Protein AF-A0A3N5RB49-F1 (afdb_monomer_lite)

Foldseek 3Di:
DDDDDDDPVLVVQLVVLCVVCLQQLPSSLVSLVVVDDPSVVSNVSSCVRSCVRNDPVNDDVVVLVPDDDPPCHPVNVVVQVVQVVVCVVVVDDDDHDDDDVVRVVVVVVVVVVVVVVVVVVVVDDDD

Sequence (127 aa):
SGVSGYTHQTVPVALHTVLSHPNDLATAIQVAIACGGDTDTVAAIVGGIVGAAVGRTGIDPRWLNRMVDWPLTVEWISSLAEQLGRVSESGVAESPLQLAAWQQFPRNLFLLAVVLAHGFRRLAPPW

Structure (mmCIF, N/CA/C/O backbone):
data_AF-A0A3N5RB49-F1
#
_entry.id   AF-A0A3N5RB49-F1
#
loop_
_atom_site.group_PDB
_atom_site.id
_atom_site.type_symbol
_atom_site.label_atom_id
_atom_site.label_alt_id
_atom_site.label_comp_id
_atom_site.label_asym_id
_atom_site.label_entity_id
_atom_site.label_seq_id
_atom_site.pdbx_PDB_ins_code
_atom_site.Cartn_x
_atom_site.Cartn_y
_atom_site.Cartn_z
_atom_site.occupancy
_atom_site.B_iso_or_equiv
_atom_site.auth_seq_id
_atom_site.auth_comp_id
_atom_site.auth_asym_id
_atom_site.auth_atom_id
_atom_site.pdbx_PDB_model_num
ATOM 1 N N . SER A 1 1 ? -18.488 8.630 -28.931 1.00 39.28 1 SER A N 1
ATOM 2 C CA . SER A 1 1 ? -18.471 9.903 -28.185 1.00 39.28 1 SER A CA 1
ATOM 3 C C . SER A 1 1 ? -17.587 9.702 -26.969 1.00 39.28 1 SER A C 1
ATOM 5 O O . SER A 1 1 ? -18.022 9.066 -26.021 1.00 39.28 1 SER A O 1
ATOM 7 N N . GLY A 1 2 ? -16.304 10.057 -27.082 1.00 38.62 2 GLY A N 1
ATOM 8 C CA . GLY A 1 2 ? -15.271 9.722 -26.095 1.00 38.62 2 GLY A CA 1
ATOM 9 C C . GLY A 1 2 ? -15.347 10.601 -24.848 1.00 38.62 2 GLY A C 1
ATOM 10 O O . GLY A 1 2 ? -15.665 11.784 -24.946 1.00 38.62 2 GLY A O 1
ATOM 11 N N . VAL A 1 3 ? -15.075 10.005 -23.687 1.00 41.72 3 VAL A N 1
ATOM 12 C CA . VAL A 1 3 ? -15.091 10.679 -22.385 1.00 41.72 3 VAL A CA 1
ATOM 13 C C . VAL A 1 3 ? -13.831 11.533 -22.247 1.00 41.72 3 VAL A C 1
ATOM 15 O O . VAL A 1 3 ? -12.712 11.026 -22.232 1.00 41.72 3 VAL A O 1
ATOM 18 N N . SER A 1 4 ? -14.045 12.846 -22.191 1.00 48.78 4 SER A N 1
ATOM 19 C CA . SER A 1 4 ? -13.048 13.867 -21.876 1.00 48.78 4 SER A CA 1
ATOM 20 C C . SER A 1 4 ? -12.573 13.683 -20.435 1.00 48.78 4 SER A C 1
ATOM 22 O O . SER A 1 4 ? -13.385 13.724 -19.513 1.00 48.78 4 SER A O 1
ATOM 24 N N . GLY A 1 5 ? -11.267 13.498 -20.233 1.00 52.97 5 GLY A N 1
ATOM 25 C CA . GLY A 1 5 ? -10.660 13.538 -18.903 1.00 52.97 5 GLY A CA 1
ATOM 26 C C . GLY A 1 5 ? -10.876 14.898 -18.241 1.00 52.97 5 GLY A C 1
ATOM 27 O O . GLY A 1 5 ? -10.933 15.891 -18.951 1.00 52.97 5 GLY A O 1
ATOM 28 N N . TYR A 1 6 ? -11.058 14.912 -16.917 1.00 51.72 6 TYR A N 1
ATOM 29 C CA . TYR A 1 6 ? -10.660 15.955 -15.950 1.00 51.72 6 TYR A CA 1
ATOM 30 C C . TYR A 1 6 ? -11.353 15.644 -14.610 1.00 51.72 6 TYR A C 1
ATOM 32 O O . TYR A 1 6 ? -12.523 15.964 -14.452 1.00 51.72 6 TYR A O 1
ATOM 40 N N . THR A 1 7 ? -10.643 14.955 -13.700 1.00 50.66 7 THR A N 1
ATOM 41 C CA . THR A 1 7 ? -10.686 14.995 -12.207 1.00 50.66 7 THR A CA 1
ATOM 42 C C . THR A 1 7 ? -12.009 14.991 -11.405 1.00 50.66 7 THR A C 1
ATOM 44 O O . THR A 1 7 ? -11.967 14.745 -10.202 1.00 50.66 7 THR A O 1
ATOM 47 N N . HIS A 1 8 ? -13.185 15.170 -12.003 1.00 45.75 8 HIS A N 1
ATOM 48 C CA . HIS A 1 8 ? -14.482 15.225 -11.321 1.00 45.75 8 HIS A CA 1
ATOM 49 C C . HIS A 1 8 ? -15.150 13.856 -11.132 1.00 45.75 8 HIS A C 1
ATOM 51 O O . HIS A 1 8 ? -16.124 13.756 -10.391 1.00 45.75 8 HIS A O 1
ATOM 57 N N . GLN A 1 9 ? -14.635 12.799 -11.768 1.00 53.41 9 GLN A N 1
ATOM 58 C CA . GLN A 1 9 ? -15.203 11.445 -11.683 1.00 53.41 9 GLN A CA 1
ATOM 59 C C . GLN A 1 9 ? -14.397 10.498 -10.792 1.00 53.41 9 GLN A C 1
ATOM 61 O O . GLN A 1 9 ? -14.949 9.524 -10.300 1.00 53.41 9 GLN A O 1
ATOM 66 N N . THR A 1 10 ? -13.133 10.810 -10.510 1.00 56.34 10 THR A N 1
ATOM 67 C CA . THR A 1 10 ? -12.200 9.948 -9.773 1.00 56.34 10 THR A CA 1
ATOM 68 C C . THR A 1 10 ? -12.683 9.638 -8.350 1.00 56.34 10 THR A C 1
ATOM 70 O O . THR A 1 10 ? -12.739 8.479 -7.948 1.00 56.34 10 THR A O 1
ATOM 73 N N . VAL A 1 11 ? -13.102 10.666 -7.601 1.00 63.44 11 VAL A N 1
ATOM 74 C CA . VAL A 1 11 ? -13.575 10.518 -6.212 1.00 63.44 11 VAL A CA 1
ATOM 75 C C . VAL A 1 11 ? -14.976 9.890 -6.136 1.00 63.44 11 VAL A C 1
ATOM 77 O O . VAL A 1 11 ? -15.138 8.946 -5.363 1.00 63.44 11 VAL A O 1
ATOM 80 N N . PRO A 1 12 ? -15.981 10.316 -6.935 1.00 68.06 12 PRO A N 1
ATOM 81 C CA . PRO A 1 12 ? -17.287 9.657 -6.947 1.00 68.06 12 PRO A CA 1
ATOM 82 C C . PRO A 1 12 ? -17.217 8.197 -7.386 1.00 68.06 12 PRO A C 1
ATOM 84 O O . PRO A 1 12 ? -17.913 7.371 -6.811 1.00 68.06 12 PRO A O 1
ATOM 87 N N . VAL A 1 13 ? -16.368 7.863 -8.364 1.00 68.38 13 VAL A N 1
ATOM 88 C CA . VAL A 1 13 ? -16.158 6.478 -8.806 1.00 68.38 13 VAL A CA 1
ATOM 89 C C . VAL A 1 13 ? -15.482 5.657 -7.719 1.00 68.38 13 VAL A C 1
ATOM 91 O O . VAL A 1 13 ? -15.959 4.564 -7.431 1.00 68.38 13 VAL A O 1
ATOM 94 N N . ALA A 1 14 ? -14.424 6.164 -7.078 1.00 68.56 14 ALA A N 1
ATOM 95 C CA . ALA A 1 14 ? -13.781 5.463 -5.967 1.00 68.56 14 ALA A CA 1
ATOM 96 C C . ALA A 1 14 ? -14.783 5.198 -4.834 1.00 68.56 14 ALA A C 1
ATOM 98 O O . ALA A 1 14 ? -14.921 4.066 -4.377 1.00 68.56 14 ALA A O 1
ATOM 99 N N . LEU A 1 15 ? -15.550 6.221 -4.444 1.00 71.94 15 LEU A N 1
ATOM 100 C CA . LEU A 1 15 ? -16.556 6.112 -3.392 1.00 71.94 15 LEU A CA 1
ATOM 101 C C . LEU A 1 15 ? -17.701 5.172 -3.787 1.00 71.94 15 LEU A C 1
ATOM 103 O O . LEU A 1 15 ? -18.101 4.327 -2.994 1.00 71.94 15 LEU A O 1
ATOM 107 N N . HIS A 1 16 ? -18.205 5.268 -5.016 1.00 78.31 16 HIS A N 1
ATOM 108 C CA . HIS A 1 16 ? -19.237 4.369 -5.528 1.00 78.31 16 HIS A CA 1
ATOM 109 C C . HIS A 1 16 ? -18.746 2.921 -5.563 1.00 78.31 16 HIS A C 1
ATOM 111 O O . HIS A 1 16 ? -19.488 2.015 -5.195 1.00 78.31 16 HIS A O 1
ATOM 117 N N . THR A 1 17 ? -17.492 2.702 -5.951 1.00 75.38 17 THR A N 1
ATOM 118 C CA . THR A 1 17 ? -16.880 1.373 -6.010 1.00 75.38 17 THR A CA 1
ATOM 119 C C . THR A 1 17 ? -16.741 0.772 -4.616 1.00 75.38 17 THR A C 1
ATOM 121 O O . THR A 1 17 ? -17.162 -0.364 -4.407 1.00 75.38 17 THR A O 1
ATOM 124 N N . VAL A 1 18 ? -16.244 1.558 -3.653 1.00 80.56 18 VAL A N 1
ATOM 125 C CA . VAL A 1 18 ? -16.171 1.180 -2.233 1.00 80.56 18 VAL A CA 1
ATOM 126 C C . VAL A 1 18 ? -17.558 0.842 -1.683 1.00 80.56 18 VAL A C 1
ATOM 128 O O . VAL A 1 18 ? -17.717 -0.177 -1.024 1.00 80.56 18 VAL A O 1
ATOM 131 N N . LEU A 1 19 ? -18.572 1.665 -1.962 1.00 81.38 19 LEU A N 1
ATOM 132 C CA . LEU A 1 19 ? -19.932 1.454 -1.453 1.00 81.38 19 LEU A CA 1
ATOM 133 C C . LEU A 1 19 ? -20.657 0.284 -2.129 1.00 81.38 19 LEU A C 1
ATOM 135 O O . LEU A 1 19 ? -21.497 -0.353 -1.498 1.00 81.38 19 LEU A O 1
ATOM 139 N N . SER A 1 20 ? -20.349 0.001 -3.394 1.00 84.81 20 SER A N 1
ATOM 140 C CA . SER A 1 20 ? -20.987 -1.083 -4.153 1.00 84.81 20 SER A CA 1
ATOM 141 C C . SER A 1 20 ? -20.342 -2.441 -3.883 1.00 84.81 20 SER A C 1
ATOM 143 O O . SER A 1 20 ? -21.022 -3.461 -3.948 1.00 84.81 20 SER A O 1
ATOM 145 N N . HIS A 1 21 ? -19.046 -2.460 -3.554 1.00 87.38 21 HIS A N 1
ATOM 146 C CA . HIS A 1 21 ? -18.275 -3.679 -3.297 1.00 87.38 21 HIS A CA 1
ATOM 147 C C . HIS A 1 21 ? -17.451 -3.578 -1.997 1.00 87.38 21 HIS A C 1
ATOM 149 O O . HIS A 1 21 ? -16.242 -3.812 -2.017 1.00 87.38 21 HIS A O 1
ATOM 155 N N . PRO A 1 22 ? -18.067 -3.259 -0.841 1.00 88.19 22 PRO A N 1
ATOM 156 C CA . PRO A 1 22 ? -17.328 -2.993 0.398 1.00 88.19 22 PRO A CA 1
ATOM 157 C C . PRO A 1 22 ? -16.622 -4.231 0.962 1.00 88.19 22 PRO A C 1
ATOM 159 O O . PRO A 1 22 ? -15.681 -4.096 1.735 1.00 88.19 22 PRO A O 1
ATOM 162 N N . ASN A 1 23 ? -17.070 -5.428 0.566 1.00 89.69 23 ASN A N 1
ATOM 163 C CA . ASN A 1 23 ? -16.558 -6.709 1.051 1.00 89.69 23 ASN A CA 1
ATOM 164 C C . ASN A 1 23 ? -15.883 -7.550 -0.051 1.00 89.69 23 ASN A C 1
ATOM 166 O O . ASN A 1 23 ? -15.579 -8.719 0.175 1.00 89.69 23 ASN A O 1
ATOM 170 N N . ASP A 1 24 ? -15.676 -6.984 -1.244 1.00 91.50 24 ASP A N 1
ATOM 171 C CA . ASP A 1 24 ? -15.033 -7.666 -2.372 1.00 91.50 24 ASP A CA 1
ATOM 172 C C . ASP A 1 24 ? -13.941 -6.776 -2.970 1.00 91.50 24 ASP A C 1
ATOM 174 O O . ASP A 1 24 ? -14.154 -5.999 -3.904 1.00 91.50 24 ASP A O 1
ATOM 178 N N . LEU A 1 25 ? -12.742 -6.911 -2.404 1.00 93.06 25 LEU A N 1
ATOM 179 C CA . LEU A 1 25 ? -11.557 -6.169 -2.817 1.00 93.06 25 LEU A CA 1
ATOM 180 C C . LEU A 1 25 ? -11.181 -6.434 -4.279 1.00 93.06 25 LEU A C 1
ATOM 182 O O . LEU A 1 25 ? -10.738 -5.520 -4.978 1.00 93.06 25 LEU A O 1
ATOM 186 N N . ALA A 1 26 ? -11.354 -7.673 -4.747 1.00 91.81 26 ALA A N 1
ATOM 187 C CA . ALA A 1 26 ? -10.934 -8.063 -6.082 1.00 91.81 26 ALA A CA 1
ATOM 188 C C . ALA A 1 26 ? -11.784 -7.376 -7.150 1.00 91.81 26 ALA A C 1
ATOM 190 O O . ALA A 1 26 ? -11.246 -6.814 -8.111 1.00 91.81 26 ALA A O 1
ATOM 191 N N . THR A 1 27 ? -13.101 -7.394 -6.958 1.00 91.19 27 THR A N 1
ATOM 192 C CA . THR A 1 27 ? -14.045 -6.706 -7.840 1.00 91.19 27 THR A CA 1
ATOM 193 C C . THR A 1 27 ? -13.901 -5.191 -7.714 1.00 91.19 27 THR A C 1
ATOM 195 O O . THR A 1 27 ? -13.849 -4.505 -8.735 1.00 91.19 27 THR A O 1
ATOM 198 N N . ALA A 1 28 ? -13.739 -4.658 -6.497 1.00 91.25 28 ALA A N 1
ATOM 199 C CA . ALA A 1 28 ? -13.560 -3.224 -6.279 1.00 91.25 28 ALA A CA 1
ATOM 200 C C . ALA A 1 28 ? -12.340 -2.662 -7.036 1.00 91.25 28 ALA A C 1
ATOM 202 O O . ALA A 1 28 ? -12.448 -1.654 -7.733 1.00 91.25 28 ALA A O 1
ATOM 203 N N . ILE A 1 29 ? -11.187 -3.335 -6.976 1.00 91.06 29 ILE A N 1
ATOM 204 C CA . ILE A 1 29 ? -9.990 -2.901 -7.714 1.00 91.06 29 ILE A CA 1
ATOM 205 C C . ILE A 1 29 ? -10.175 -3.037 -9.232 1.00 91.06 29 ILE A C 1
ATOM 207 O O . ILE A 1 29 ? -9.766 -2.148 -9.977 1.00 91.06 29 ILE A O 1
ATOM 211 N N . GLN A 1 30 ? -10.824 -4.100 -9.714 1.00 90.62 30 GLN A N 1
ATOM 212 C CA . GLN A 1 30 ? -11.090 -4.261 -11.150 1.00 90.62 30 GLN A CA 1
ATOM 213 C C . GLN A 1 30 ? -11.990 -3.151 -11.699 1.00 90.62 30 GLN A C 1
ATOM 215 O O . GLN A 1 30 ? -11.700 -2.602 -12.762 1.00 90.62 30 GLN A O 1
ATOM 220 N N . VAL A 1 31 ? -13.045 -2.789 -10.965 1.00 86.94 31 VAL A N 1
ATOM 221 C CA . VAL A 1 31 ? -13.932 -1.676 -11.327 1.00 86.94 31 VAL A CA 1
ATOM 222 C C . VAL A 1 31 ? -13.163 -0.354 -11.316 1.00 86.94 31 VAL A C 1
ATOM 224 O O . VAL A 1 31 ? -13.252 0.402 -12.282 1.00 86.94 31 VAL A O 1
ATOM 227 N N . ALA A 1 32 ? -12.345 -0.109 -10.288 1.00 87.00 32 ALA A N 1
ATOM 228 C CA . ALA A 1 32 ? -11.496 1.080 -10.202 1.00 87.00 32 ALA A CA 1
ATOM 229 C C . ALA A 1 32 ? -10.563 1.232 -11.418 1.00 87.00 32 ALA A C 1
ATOM 231 O O . ALA A 1 32 ? -10.456 2.321 -11.980 1.00 87.00 32 ALA A O 1
ATOM 232 N N . ILE A 1 33 ? -9.932 0.139 -11.859 1.00 87.06 33 ILE A N 1
ATOM 233 C CA . ILE A 1 33 ? -9.064 0.126 -13.045 1.00 87.06 33 ILE A CA 1
ATOM 234 C C . ILE A 1 33 ? -9.881 0.340 -14.328 1.00 87.06 33 ILE A C 1
ATOM 236 O O . ILE A 1 33 ? -9.472 1.105 -15.203 1.00 87.06 33 ILE A O 1
ATOM 240 N N . ALA A 1 34 ? -11.047 -0.302 -14.447 1.00 84.19 34 ALA A N 1
ATOM 241 C CA . ALA A 1 34 ? -11.900 -0.211 -15.634 1.00 84.19 34 ALA A CA 1
ATOM 242 C C . ALA A 1 34 ? -12.424 1.211 -15.897 1.00 84.19 34 ALA A C 1
ATOM 244 O O . ALA A 1 34 ? -12.708 1.561 -17.043 1.00 84.19 34 ALA A O 1
ATOM 245 N N . CYS A 1 35 ? -12.523 2.046 -14.862 1.00 78.31 35 CYS A N 1
ATOM 246 C CA . CYS A 1 35 ? -12.928 3.443 -14.997 1.00 78.31 35 CYS A CA 1
ATOM 247 C C . CYS A 1 35 ? -11.870 4.345 -15.660 1.00 78.31 35 CYS A C 1
ATOM 249 O O . CYS A 1 35 ? -12.209 5.450 -16.086 1.00 78.31 35 CYS A O 1
ATOM 251 N N . GLY A 1 36 ? -10.628 3.872 -15.818 1.00 75.56 36 GLY A N 1
ATOM 252 C CA . GLY A 1 36 ? -9.570 4.576 -16.543 1.00 75.56 36 GLY A CA 1
ATOM 253 C C . GLY A 1 36 ? -9.072 5.858 -15.861 1.00 75.56 36 GLY A C 1
ATOM 254 O O . GLY A 1 36 ? -9.409 6.168 -14.720 1.00 75.56 36 GLY A O 1
ATOM 255 N N . GLY A 1 37 ? -8.236 6.620 -16.573 1.00 79.88 37 GLY A N 1
ATOM 256 C CA . GLY A 1 37 ? -7.594 7.824 -16.035 1.00 79.88 37 GLY A CA 1
ATOM 257 C C . GLY A 1 37 ? -6.392 7.491 -15.147 1.00 79.88 37 GLY A C 1
ATOM 258 O O . GLY A 1 37 ? -5.492 6.781 -15.583 1.00 79.88 37 GLY A O 1
ATOM 259 N N . ASP A 1 38 ? -6.372 8.018 -13.920 1.00 81.50 38 ASP A N 1
ATOM 260 C CA . ASP A 1 38 ? -5.335 7.734 -12.915 1.00 81.50 38 ASP A CA 1
ATOM 261 C C . ASP A 1 38 ? -5.685 6.460 -12.130 1.00 81.50 38 ASP A C 1
ATOM 263 O O . ASP A 1 38 ? -6.078 6.490 -10.959 1.00 81.50 38 ASP A O 1
ATOM 267 N N . THR A 1 39 ? -5.632 5.329 -12.833 1.00 84.56 39 THR A N 1
ATOM 268 C CA . THR A 1 39 ? -6.049 4.025 -12.302 1.00 84.56 39 THR A CA 1
ATOM 269 C C . THR A 1 39 ? -5.236 3.606 -11.088 1.00 84.56 39 THR A C 1
ATOM 271 O O . THR A 1 39 ? -5.790 2.984 -10.186 1.00 84.56 39 THR A O 1
ATOM 274 N N . ASP A 1 40 ? -3.955 3.973 -11.040 1.00 87.19 40 ASP A N 1
ATOM 275 C CA . ASP A 1 40 ? -3.047 3.588 -9.960 1.00 87.19 40 ASP A CA 1
ATOM 276 C C . ASP A 1 40 ? -3.453 4.270 -8.650 1.00 87.19 40 ASP A C 1
ATOM 278 O O . ASP A 1 40 ? -3.651 3.598 -7.634 1.00 87.19 40 ASP A O 1
ATOM 282 N N . THR A 1 41 ? -3.684 5.588 -8.678 1.00 85.69 41 THR A N 1
ATOM 283 C CA . THR A 1 41 ? -4.133 6.330 -7.491 1.00 85.69 41 THR A CA 1
ATOM 284 C C . THR A 1 41 ? -5.528 5.891 -7.041 1.00 85.69 41 THR A C 1
ATOM 286 O O . THR A 1 41 ? -5.757 5.698 -5.844 1.00 85.69 41 THR A O 1
ATOM 289 N N . VAL A 1 42 ? -6.472 5.691 -7.972 1.00 87.75 42 VAL A N 1
ATOM 290 C CA . VAL A 1 42 ? -7.836 5.242 -7.626 1.00 87.75 42 VAL A CA 1
ATOM 291 C C . VAL A 1 42 ? -7.811 3.851 -7.007 1.00 87.75 42 VAL A C 1
ATOM 293 O O . VAL A 1 42 ? -8.421 3.643 -5.956 1.00 87.75 42 VAL A O 1
ATOM 296 N N . ALA A 1 43 ? -7.099 2.906 -7.624 1.00 90.06 43 ALA A N 1
ATOM 297 C CA . ALA A 1 43 ? -6.991 1.546 -7.115 1.00 90.06 43 ALA A CA 1
ATOM 298 C C . ALA A 1 43 ? -6.286 1.506 -5.752 1.00 90.06 43 ALA A C 1
ATOM 300 O O . ALA A 1 43 ? -6.690 0.717 -4.901 1.00 90.06 43 ALA A O 1
ATOM 301 N N . ALA A 1 44 ? -5.303 2.379 -5.502 1.00 90.50 44 ALA A N 1
ATOM 302 C CA . ALA A 1 44 ? -4.654 2.492 -4.197 1.00 90.50 44 ALA A CA 1
ATOM 303 C C . ALA A 1 44 ? -5.618 2.987 -3.103 1.00 90.50 44 ALA A C 1
ATOM 305 O O . ALA A 1 44 ? -5.666 2.406 -2.018 1.00 90.50 44 ALA A O 1
ATOM 306 N N . ILE A 1 45 ? -6.431 4.013 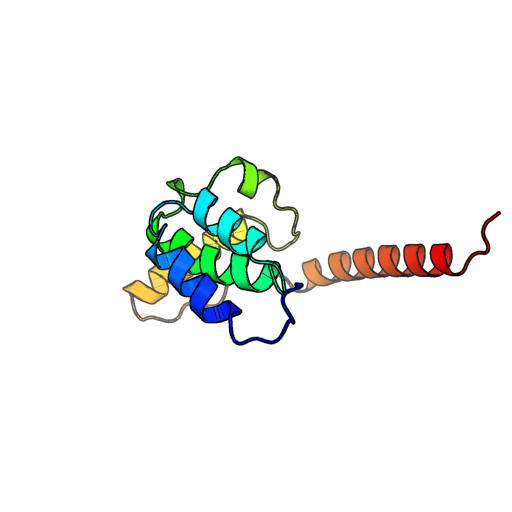-3.387 1.00 89.88 45 ILE A N 1
ATOM 307 C CA . ILE A 1 45 ? -7.430 4.534 -2.436 1.00 89.88 45 ILE A CA 1
ATOM 308 C C . ILE A 1 45 ? -8.517 3.487 -2.163 1.00 89.88 45 ILE A C 1
ATOM 310 O O . ILE A 1 45 ? -8.804 3.179 -1.005 1.00 89.88 45 ILE A O 1
ATOM 314 N N . VAL A 1 46 ? -9.103 2.915 -3.220 1.00 91.56 46 VAL A N 1
ATOM 315 C CA . VAL A 1 46 ? -10.129 1.864 -3.107 1.00 91.56 46 VAL A CA 1
ATOM 316 C C . VAL A 1 46 ? -9.564 0.650 -2.372 1.00 91.56 46 VAL A C 1
ATOM 318 O O . VAL A 1 46 ? -10.208 0.130 -1.464 1.00 91.56 46 VAL A O 1
ATOM 321 N N . GLY A 1 47 ? -8.342 0.238 -2.711 1.00 92.50 47 GLY A N 1
ATOM 322 C CA . GLY A 1 47 ? -7.648 -0.875 -2.077 1.00 92.50 47 GLY A CA 1
ATOM 323 C C . GLY A 1 47 ? -7.368 -0.641 -0.595 1.00 92.50 47 GLY A C 1
ATOM 324 O O . GLY A 1 47 ? -7.526 -1.567 0.192 1.00 92.50 47 GLY A O 1
ATOM 325 N N . GLY A 1 48 ? -7.032 0.587 -0.191 1.00 91.88 48 GLY A N 1
ATOM 326 C CA . GLY A 1 48 ? -6.870 0.943 1.219 1.00 91.88 48 GLY A CA 1
ATOM 327 C C . GLY A 1 48 ? -8.180 0.857 2.006 1.00 91.88 48 GLY A C 1
ATOM 328 O O . GLY A 1 48 ? -8.212 0.264 3.082 1.00 91.88 48 GLY A O 1
ATOM 329 N N . ILE A 1 49 ? -9.274 1.400 1.459 1.00 92.00 49 ILE A N 1
ATOM 330 C CA . ILE A 1 49 ? -10.573 1.433 2.150 1.00 92.00 49 ILE A CA 1
ATOM 331 C C . ILE A 1 49 ? -11.212 0.040 2.202 1.00 92.00 49 ILE A C 1
ATOM 333 O O . ILE A 1 49 ? -11.561 -0.443 3.278 1.00 92.00 49 ILE A O 1
ATOM 337 N N . VAL A 1 50 ? -11.349 -0.622 1.051 1.00 93.81 50 VAL A N 1
ATOM 338 C CA . VAL A 1 50 ? -11.953 -1.962 0.976 1.00 93.81 50 VAL A CA 1
ATOM 339 C C . VAL A 1 50 ? -11.034 -2.995 1.626 1.00 93.81 50 VAL A C 1
ATOM 341 O O . VAL A 1 50 ? -11.513 -3.878 2.328 1.00 93.81 50 VAL A O 1
ATOM 344 N N . GLY A 1 51 ? -9.713 -2.859 1.472 1.00 92.75 51 GLY A N 1
ATOM 345 C CA . GLY A 1 51 ? -8.726 -3.727 2.117 1.00 92.75 51 GLY A CA 1
ATOM 346 C C . GLY A 1 51 ? -8.794 -3.679 3.643 1.00 92.75 51 GLY A C 1
ATOM 347 O O . GLY A 1 51 ? -8.689 -4.721 4.287 1.00 92.75 51 GLY A O 1
ATOM 348 N N . ALA A 1 52 ? -9.040 -2.500 4.225 1.00 91.06 52 ALA A N 1
ATOM 349 C CA . ALA A 1 52 ? -9.283 -2.372 5.661 1.00 91.06 52 ALA A CA 1
ATOM 350 C C . ALA A 1 52 ? -10.586 -3.065 6.099 1.00 91.06 52 ALA A C 1
ATOM 352 O O . ALA A 1 52 ? -10.624 -3.652 7.177 1.00 91.06 52 ALA A O 1
ATOM 353 N N . ALA A 1 53 ? -11.631 -3.037 5.263 1.00 91.56 53 ALA A N 1
ATOM 354 C CA . ALA A 1 53 ? -12.914 -3.677 5.556 1.00 91.56 53 ALA A CA 1
ATOM 355 C C . ALA A 1 53 ? -12.853 -5.214 5.475 1.00 91.56 53 ALA A C 1
ATOM 357 O O . ALA A 1 53 ? -13.380 -5.896 6.352 1.00 91.56 53 ALA A O 1
ATOM 358 N N . VAL A 1 54 ? -12.194 -5.771 4.450 1.00 93.25 54 VAL A N 1
ATOM 359 C CA . VAL A 1 54 ? -12.103 -7.233 4.257 1.00 93.25 54 VAL A CA 1
ATOM 360 C C . VAL A 1 54 ? -10.992 -7.894 5.077 1.00 93.25 54 VAL A C 1
ATOM 362 O O . VAL A 1 54 ? -10.979 -9.116 5.235 1.00 93.25 54 VAL A O 1
ATOM 365 N N . GLY A 1 55 ? -10.046 -7.102 5.587 1.00 90.94 55 GLY A N 1
ATOM 366 C CA . GLY A 1 55 ? -8.887 -7.585 6.328 1.00 90.94 55 GLY A CA 1
ATOM 367 C C . GLY A 1 55 ? -7.920 -8.420 5.480 1.00 90.94 55 GLY A C 1
ATOM 368 O O . GLY A 1 55 ? -8.082 -8.613 4.275 1.00 90.94 55 GLY A O 1
ATOM 369 N N . ARG A 1 56 ? -6.873 -8.954 6.122 1.00 90.62 56 ARG A N 1
ATOM 370 C CA . ARG A 1 56 ? -5.788 -9.682 5.436 1.00 90.62 56 ARG A CA 1
ATOM 371 C C . ARG A 1 56 ? -6.272 -10.908 4.656 1.00 90.62 56 ARG A C 1
ATOM 373 O O . ARG A 1 56 ? -5.723 -11.202 3.598 1.00 90.62 56 ARG A O 1
ATOM 380 N N . THR A 1 57 ? -7.271 -11.618 5.171 1.00 91.19 57 THR A N 1
ATOM 381 C CA . THR A 1 57 ? -7.824 -12.836 4.558 1.00 91.19 57 THR A CA 1
ATOM 382 C C . THR A 1 57 ? -8.657 -12.552 3.310 1.00 91.19 57 THR A C 1
ATOM 384 O O . THR A 1 57 ? -8.810 -13.444 2.481 1.00 91.19 57 THR A O 1
ATOM 387 N N . GLY A 1 58 ? -9.162 -11.325 3.151 1.00 90.31 58 GLY A N 1
ATOM 388 C CA . GLY A 1 58 ? -9.879 -10.890 1.953 1.00 90.31 58 GLY A CA 1
ATOM 389 C C . GLY A 1 58 ? -8.976 -10.475 0.788 1.00 90.31 58 GLY A C 1
ATOM 390 O O . GLY A 1 58 ? -9.482 -10.147 -0.284 1.00 90.31 58 GLY A O 1
ATOM 391 N N . ILE A 1 59 ? -7.650 -10.481 0.971 1.00 92.69 59 ILE A N 1
ATOM 392 C CA . ILE A 1 59 ? -6.677 -10.145 -0.075 1.00 92.69 59 ILE A CA 1
ATOM 393 C C . ILE A 1 59 ? -6.220 -11.424 -0.779 1.00 92.69 59 ILE A C 1
ATOM 395 O O . ILE A 1 59 ? -5.720 -12.346 -0.137 1.00 92.69 59 ILE A O 1
ATOM 399 N N . ASP A 1 60 ? -6.330 -11.463 -2.111 1.00 91.25 60 ASP A N 1
ATOM 400 C CA . ASP A 1 60 ? -5.866 -12.600 -2.911 1.00 91.25 60 ASP A CA 1
ATOM 401 C C . ASP A 1 60 ? -4.344 -12.815 -2.728 1.00 91.25 60 ASP A C 1
ATOM 403 O O . ASP A 1 60 ? -3.546 -11.937 -3.086 1.00 91.25 60 ASP A O 1
ATOM 407 N N . PRO A 1 61 ? -3.898 -13.987 -2.233 1.00 89.81 61 PRO A N 1
ATOM 408 C CA . PRO A 1 61 ? -2.478 -14.283 -2.045 1.00 89.81 61 PRO A CA 1
ATOM 409 C C . PRO A 1 61 ? -1.656 -14.158 -3.331 1.00 89.81 61 PRO A C 1
ATOM 411 O O . PRO A 1 61 ? -0.469 -13.836 -3.285 1.00 89.81 61 PRO A O 1
ATOM 414 N N . ARG A 1 62 ? -2.272 -14.375 -4.500 1.00 91.94 62 ARG A N 1
ATOM 415 C CA . ARG A 1 62 ? -1.601 -14.245 -5.801 1.00 91.94 62 ARG A CA 1
ATOM 416 C C . ARG A 1 62 ? -1.162 -12.814 -6.079 1.00 91.94 62 ARG A C 1
ATOM 418 O O . ARG A 1 62 ? -0.182 -12.627 -6.794 1.00 91.94 62 ARG A O 1
ATOM 425 N N . TRP A 1 63 ? -1.874 -11.820 -5.553 1.00 91.12 63 TRP A N 1
ATOM 426 C CA . TRP A 1 63 ? -1.502 -10.414 -5.708 1.00 91.12 63 TRP A CA 1
ATOM 427 C C . TRP A 1 63 ? -0.307 -10.085 -4.829 1.00 91.12 63 TRP A C 1
ATOM 429 O O . TRP A 1 63 ? 0.682 -9.549 -5.319 1.00 91.12 63 TRP A O 1
ATOM 439 N N . LEU A 1 64 ? -0.353 -10.519 -3.569 1.00 90.12 64 LEU A N 1
ATOM 440 C CA . LEU A 1 64 ? 0.733 -10.333 -2.611 1.00 90.12 64 LEU A CA 1
ATOM 441 C C . LEU A 1 64 ? 2.034 -10.988 -3.091 1.00 90.12 64 LEU A C 1
ATOM 443 O O . LEU A 1 64 ? 3.081 -10.351 -3.079 1.00 90.12 64 LEU A O 1
ATOM 447 N N . ASN A 1 65 ? 1.951 -12.214 -3.613 1.00 89.81 65 ASN A N 1
ATOM 448 C CA . ASN A 1 65 ? 3.102 -12.958 -4.136 1.00 89.81 65 ASN A CA 1
ATOM 449 C C . ASN A 1 65 ? 3.706 -12.354 -5.414 1.00 89.81 65 ASN A C 1
ATOM 451 O O . ASN A 1 65 ? 4.802 -12.739 -5.816 1.00 89.81 65 ASN A O 1
ATOM 455 N N . ARG A 1 66 ? 2.987 -11.449 -6.087 1.00 90.44 66 ARG A N 1
ATOM 456 C CA . ARG A 1 66 ? 3.464 -10.742 -7.284 1.00 90.44 66 ARG A CA 1
ATOM 457 C C . ARG A 1 66 ? 4.020 -9.356 -6.974 1.00 90.44 66 ARG A C 1
ATOM 459 O O . ARG A 1 66 ? 4.555 -8.726 -7.884 1.00 90.44 66 ARG A O 1
ATOM 466 N N . MET A 1 67 ? 3.903 -8.873 -5.737 1.00 87.81 67 MET A N 1
ATOM 467 C CA . MET A 1 67 ? 4.482 -7.587 -5.357 1.00 87.81 67 MET A CA 1
ATOM 468 C C . MET A 1 67 ? 6.005 -7.712 -5.309 1.00 87.81 67 MET A C 1
ATOM 470 O O . MET A 1 67 ? 6.557 -8.476 -4.521 1.00 87.81 67 MET A O 1
ATOM 474 N N . VAL A 1 68 ? 6.680 -6.953 -6.171 1.00 84.94 68 VAL A N 1
ATOM 475 C CA . VAL A 1 68 ? 8.141 -6.878 -6.233 1.00 84.94 68 VAL A CA 1
ATOM 476 C C . VAL A 1 68 ? 8.537 -5.428 -6.012 1.00 84.94 68 VAL A C 1
ATOM 478 O O . VAL A 1 68 ? 8.717 -4.671 -6.961 1.00 84.94 68 VAL A O 1
ATOM 481 N N . ASP A 1 69 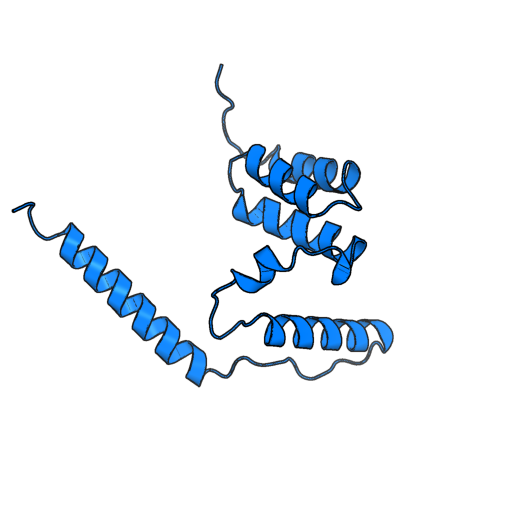? 8.650 -5.038 -4.747 1.00 82.50 69 ASP A N 1
ATOM 482 C CA . ASP A 1 69 ? 9.071 -3.686 -4.385 1.00 82.50 69 ASP A CA 1
ATOM 483 C C . ASP A 1 69 ? 10.090 -3.736 -3.250 1.00 82.50 69 ASP A C 1
ATOM 485 O O . ASP A 1 69 ? 9.793 -3.498 -2.089 1.00 82.50 69 ASP A O 1
ATOM 489 N N . TRP A 1 70 ? 11.327 -4.116 -3.564 1.00 85.31 70 TRP A N 1
ATOM 490 C CA . TRP A 1 70 ? 12.398 -4.079 -2.572 1.00 85.31 70 TRP A CA 1
ATOM 491 C C . TRP A 1 70 ? 12.859 -2.625 -2.344 1.00 85.31 70 TRP A C 1
ATOM 493 O O . TRP A 1 70 ? 13.085 -1.912 -3.330 1.00 85.31 70 TRP A O 1
ATOM 503 N N . PRO A 1 71 ? 13.055 -2.160 -1.090 1.00 85.81 71 PRO A N 1
ATOM 504 C CA . PRO A 1 71 ? 12.991 -2.900 0.183 1.00 85.81 71 PRO A CA 1
ATOM 505 C C . PRO A 1 71 ? 11.616 -2.926 0.892 1.00 85.81 71 PRO A C 1
ATOM 507 O O . PRO A 1 71 ? 11.525 -3.475 1.987 1.00 85.81 71 PRO A O 1
ATOM 510 N N . LEU A 1 72 ? 10.558 -2.350 0.310 1.00 87.38 72 LEU A N 1
ATOM 511 C CA . LEU A 1 72 ? 9.185 -2.372 0.843 1.00 87.38 72 LEU A CA 1
ATOM 512 C C . LEU A 1 72 ? 8.496 -3.727 0.595 1.00 87.38 72 LEU A C 1
ATOM 514 O O . LEU A 1 72 ? 7.568 -3.855 -0.206 1.00 87.38 72 LEU A O 1
ATOM 518 N N . THR A 1 73 ? 8.952 -4.767 1.286 1.00 90.62 73 THR A N 1
ATOM 519 C CA . THR A 1 73 ? 8.366 -6.103 1.136 1.00 90.62 73 THR A CA 1
ATOM 520 C C . THR A 1 73 ? 6.985 -6.215 1.789 1.00 90.62 73 THR A C 1
ATOM 522 O O . THR A 1 73 ? 6.573 -5.375 2.597 1.00 90.62 73 THR A O 1
ATOM 525 N N . VAL A 1 74 ? 6.264 -7.295 1.469 1.00 91.00 74 VAL A N 1
ATOM 526 C CA . VAL A 1 74 ? 4.958 -7.602 2.074 1.00 91.00 74 VAL A CA 1
ATOM 527 C C . VAL A 1 74 ? 5.071 -7.726 3.592 1.00 91.00 74 VAL A C 1
ATOM 529 O O . VAL A 1 74 ? 4.182 -7.280 4.317 1.00 91.00 74 VAL A O 1
ATOM 532 N N . GLU A 1 75 ? 6.163 -8.315 4.071 1.00 90.56 75 GLU A N 1
ATOM 533 C CA . GLU A 1 75 ? 6.464 -8.478 5.492 1.00 90.56 75 GLU A CA 1
ATOM 534 C C . GLU A 1 75 ? 6.635 -7.116 6.161 1.00 90.56 75 GLU A C 1
ATOM 536 O O . GLU A 1 75 ? 6.004 -6.863 7.182 1.00 90.56 75 GLU A O 1
ATOM 541 N N . TRP A 1 76 ? 7.408 -6.210 5.550 1.00 91.25 76 TRP A N 1
ATOM 542 C CA . TRP A 1 76 ? 7.611 -4.864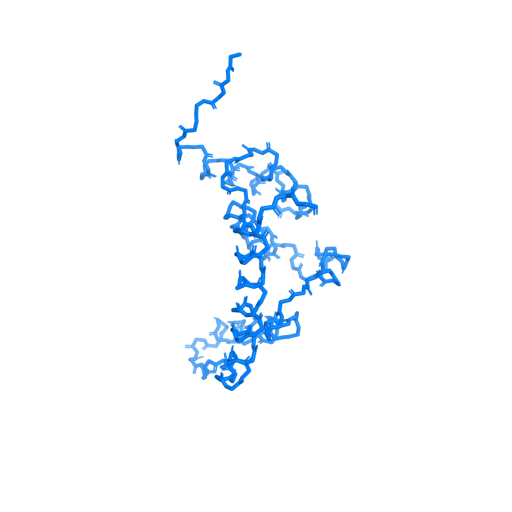 6.087 1.00 91.25 76 TRP A CA 1
ATOM 543 C C . TRP A 1 76 ? 6.293 -4.082 6.181 1.00 91.25 76 TRP A C 1
ATOM 545 O O . TRP A 1 76 ? 5.996 -3.498 7.223 1.00 91.25 76 TRP A O 1
ATOM 555 N N . ILE A 1 77 ? 5.464 -4.129 5.130 1.00 91.50 77 ILE A N 1
ATOM 556 C CA . ILE A 1 77 ? 4.135 -3.491 5.123 1.00 91.50 77 ILE A CA 1
ATOM 557 C C . ILE A 1 77 ? 3.226 -4.109 6.198 1.00 91.50 77 ILE A C 1
ATOM 559 O O . ILE A 1 77 ? 2.484 -3.388 6.864 1.00 91.50 77 ILE A O 1
ATOM 563 N N . SER A 1 78 ? 3.293 -5.429 6.397 1.00 91.94 78 SER A N 1
ATOM 564 C CA . SER A 1 78 ? 2.493 -6.123 7.415 1.00 91.94 78 SER A CA 1
ATOM 565 C C . SER A 1 78 ? 2.911 -5.710 8.830 1.00 91.94 78 SER A C 1
ATOM 567 O O . SER A 1 78 ? 2.052 -5.365 9.637 1.00 91.94 78 SER A O 1
ATOM 569 N N . SER A 1 79 ? 4.217 -5.633 9.111 1.00 93.19 79 SER A N 1
ATOM 570 C CA . SER A 1 79 ? 4.724 -5.127 10.394 1.00 93.19 79 SER A CA 1
ATOM 571 C C . SER A 1 79 ? 4.337 -3.667 10.642 1.00 93.19 79 SER A C 1
ATOM 573 O O . SER A 1 79 ? 4.009 -3.301 11.772 1.00 93.19 79 SER A O 1
ATOM 575 N N . LEU A 1 80 ? 4.329 -2.835 9.594 1.00 92.69 80 LEU A N 1
ATOM 576 C CA . LEU A 1 80 ? 3.856 -1.454 9.686 1.00 92.69 80 LEU A CA 1
ATOM 577 C C . LEU A 1 80 ? 2.362 -1.384 10.018 1.00 92.69 80 LEU A C 1
ATOM 579 O O . LEU A 1 80 ? 1.968 -0.595 10.875 1.00 92.69 80 LEU A O 1
ATOM 583 N N . ALA A 1 81 ? 1.540 -2.221 9.385 1.00 92.06 81 ALA A N 1
ATOM 584 C CA . ALA A 1 81 ? 0.110 -2.291 9.673 1.00 92.06 81 ALA A CA 1
ATOM 585 C C . ALA A 1 81 ? -0.163 -2.728 11.123 1.00 92.06 81 ALA A C 1
ATOM 587 O O . ALA A 1 81 ? -0.990 -2.122 11.802 1.00 92.06 81 ALA A O 1
ATOM 588 N N . GLU A 1 82 ? 0.569 -3.724 11.628 1.00 93.62 82 GLU A N 1
ATOM 589 C CA . GLU A 1 82 ? 0.472 -4.169 13.025 1.00 93.62 82 GLU A CA 1
ATOM 590 C C . GLU A 1 82 ? 0.877 -3.068 14.012 1.00 93.62 82 GLU A C 1
ATOM 592 O O . GLU A 1 82 ? 0.199 -2.855 15.019 1.00 93.62 82 GLU A O 1
ATOM 597 N N . GLN A 1 83 ? 1.966 -2.346 13.726 1.00 94.88 83 GLN A N 1
ATOM 598 C CA . GLN A 1 83 ? 2.392 -1.211 14.542 1.00 94.88 83 GLN A CA 1
ATOM 599 C C . GLN A 1 83 ? 1.339 -0.099 14.559 1.00 94.88 83 GLN A C 1
ATOM 601 O O . GLN A 1 83 ? 1.012 0.419 15.626 1.00 94.88 83 GLN A O 1
ATOM 606 N N . LEU A 1 84 ? 0.779 0.244 13.398 1.00 92.38 84 LEU A N 1
ATOM 607 C CA . LEU A 1 84 ? -0.294 1.231 13.298 1.00 92.38 84 LEU A CA 1
ATOM 608 C C . LEU A 1 84 ? -1.533 0.805 14.093 1.00 92.38 84 LEU A C 1
ATOM 610 O O . LEU A 1 84 ? -2.121 1.644 14.771 1.00 92.38 84 LEU A O 1
ATOM 614 N N . GLY A 1 85 ? -1.887 -0.483 14.072 1.00 93.00 85 GLY A N 1
ATOM 615 C CA . GLY A 1 85 ? -2.961 -1.037 14.899 1.00 93.00 85 GLY A CA 1
ATOM 616 C C . GLY A 1 85 ? -2.719 -0.809 16.393 1.00 93.00 85 GLY A C 1
ATOM 617 O O . GLY A 1 85 ? -3.558 -0.214 17.066 1.00 93.00 85 GLY A O 1
ATOM 618 N N . ARG A 1 86 ? -1.530 -1.166 16.899 1.00 94.75 86 ARG A N 1
ATOM 619 C CA . ARG A 1 86 ? -1.171 -0.950 18.316 1.00 94.75 86 ARG A CA 1
ATOM 620 C C . ARG A 1 86 ? -1.183 0.522 18.719 1.00 94.75 86 ARG A C 1
ATOM 622 O O . ARG A 1 86 ? -1.683 0.862 19.792 1.00 94.75 86 ARG A O 1
ATOM 629 N N . VAL A 1 87 ? -0.645 1.404 17.875 1.00 95.81 87 VAL A N 1
ATOM 630 C CA . VAL A 1 87 ? -0.652 2.857 18.125 1.00 95.81 87 VAL A CA 1
ATOM 631 C C . VAL A 1 87 ? -2.086 3.392 18.122 1.00 95.81 87 VAL A C 1
ATOM 633 O O . VAL A 1 87 ? -2.438 4.199 18.979 1.00 95.81 87 VAL A O 1
ATOM 636 N N . SER A 1 88 ? -2.931 2.912 17.206 1.00 94.25 88 SER A N 1
ATOM 637 C CA . SER A 1 88 ? -4.343 3.296 17.130 1.00 94.25 88 SER A CA 1
ATOM 638 C C . SER A 1 88 ? -5.149 2.841 18.349 1.00 94.25 88 SER A C 1
ATOM 640 O O . SER A 1 88 ? -6.046 3.563 18.774 1.00 94.25 88 SER A O 1
ATOM 642 N N . GLU A 1 89 ? -4.859 1.662 18.903 1.00 94.44 89 GLU A N 1
ATOM 643 C CA . GLU A 1 89 ? -5.553 1.122 20.082 1.00 94.44 89 GLU A CA 1
ATOM 644 C C . GLU A 1 89 ? -5.068 1.753 21.393 1.00 94.44 89 GLU A C 1
ATOM 646 O O . GLU A 1 89 ? -5.869 2.065 22.272 1.00 94.44 89 GLU A O 1
ATOM 651 N N . SER A 1 90 ? -3.754 1.944 21.536 1.00 94.38 90 SER A N 1
ATOM 652 C CA . SER A 1 90 ? -3.146 2.461 22.770 1.00 94.38 90 SER A CA 1
ATOM 653 C C . SER A 1 90 ? -3.146 3.988 22.866 1.00 94.38 90 SER A C 1
ATOM 655 O O . SER A 1 90 ? -3.042 4.530 23.966 1.00 94.38 90 SER A O 1
ATOM 657 N N . GLY A 1 91 ? -3.210 4.691 21.730 1.00 93.38 91 GLY A N 1
ATOM 658 C CA . GLY A 1 91 ? -3.032 6.144 21.647 1.00 93.38 91 GLY A CA 1
ATOM 659 C C . GLY A 1 91 ? -1.602 6.621 21.939 1.00 93.38 91 GLY A C 1
ATOM 660 O O . GLY A 1 91 ? -1.359 7.827 21.990 1.00 93.38 91 GLY A O 1
ATOM 661 N N . VAL A 1 92 ? -0.650 5.703 22.137 1.00 93.62 92 VAL A N 1
ATOM 662 C CA . VAL A 1 92 ? 0.750 6.016 22.440 1.00 93.62 92 VAL A CA 1
ATOM 663 C C . VAL A 1 92 ? 1.572 5.917 21.161 1.00 93.62 92 VAL A C 1
ATOM 665 O O . VAL A 1 92 ? 1.554 4.901 20.473 1.00 93.62 92 VAL A O 1
ATOM 668 N N . ALA A 1 93 ? 2.317 6.974 20.841 1.00 91.88 93 ALA A N 1
ATOM 669 C CA . ALA A 1 93 ? 3.186 6.985 19.671 1.00 91.88 93 ALA A CA 1
ATOM 670 C C . ALA A 1 93 ? 4.371 6.016 19.847 1.00 91.88 93 ALA A C 1
ATOM 672 O O . ALA A 1 93 ? 5.114 6.102 20.824 1.00 91.88 93 ALA A O 1
ATOM 673 N N . GLU A 1 94 ? 4.575 5.135 18.868 1.00 92.75 94 GLU A N 1
ATOM 674 C CA . GLU A 1 94 ? 5.765 4.285 18.752 1.00 92.75 94 GLU A CA 1
ATOM 675 C C . GLU A 1 94 ? 6.765 4.891 17.746 1.00 92.75 94 GLU A C 1
ATOM 677 O O . GLU A 1 94 ? 6.401 5.680 16.870 1.00 92.75 94 GLU A O 1
ATOM 682 N N . SER A 1 95 ? 8.046 4.515 17.840 1.00 89.88 95 SER A N 1
ATOM 683 C CA . SER A 1 95 ? 9.058 4.948 16.867 1.00 89.88 95 SER A CA 1
ATOM 684 C C . SER A 1 95 ? 8.767 4.357 15.482 1.00 89.88 95 SER A C 1
ATOM 686 O O . SER A 1 95 ? 8.556 3.145 15.396 1.00 89.88 95 SER A O 1
ATOM 688 N N . PRO A 1 96 ? 8.811 5.148 14.396 1.00 85.50 96 PRO A N 1
ATOM 689 C CA . PRO A 1 96 ? 8.447 4.668 13.068 1.00 85.50 96 PRO A CA 1
ATOM 690 C C . PRO A 1 96 ? 9.371 3.538 12.607 1.00 85.50 96 PRO A C 1
ATOM 692 O O . PRO A 1 96 ? 10.591 3.630 12.762 1.00 85.50 96 PRO A O 1
ATOM 695 N N . LEU A 1 97 ? 8.795 2.505 11.986 1.00 84.88 97 LEU A N 1
ATOM 696 C CA . LEU A 1 97 ? 9.551 1.518 11.216 1.00 84.88 97 LEU A CA 1
ATOM 697 C C . LEU A 1 97 ? 10.297 2.238 10.090 1.00 84.88 97 LEU A C 1
ATOM 699 O O . LEU A 1 97 ? 9.707 2.677 9.104 1.00 84.88 97 LEU A O 1
ATOM 703 N N . GLN A 1 98 ? 11.609 2.389 10.249 1.00 83.06 98 GLN A N 1
ATOM 704 C CA . GLN A 1 98 ? 12.449 3.010 9.235 1.00 83.06 98 GLN A CA 1
ATOM 705 C C . GLN A 1 98 ? 12.909 1.958 8.234 1.00 83.06 98 GLN A C 1
ATOM 707 O O . GLN A 1 98 ? 13.398 0.889 8.600 1.00 83.06 98 GLN A O 1
ATOM 712 N N . LEU A 1 99 ? 12.800 2.295 6.954 1.00 79.38 99 LEU A N 1
ATOM 713 C CA . LEU A 1 99 ? 13.603 1.643 5.932 1.00 79.38 99 LEU A CA 1
ATOM 714 C C . LEU A 1 99 ? 15.039 2.112 6.113 1.00 79.38 99 LEU A C 1
ATOM 716 O O . LEU A 1 99 ? 15.301 3.312 6.229 1.00 79.38 99 LEU A O 1
ATOM 720 N N . ALA A 1 100 ? 15.976 1.175 6.149 1.00 80.44 100 ALA A N 1
ATOM 721 C CA . ALA A 1 100 ? 17.358 1.548 6.346 1.00 80.44 100 ALA A CA 1
ATOM 722 C C . ALA A 1 100 ? 17.845 2.301 5.100 1.00 80.44 100 ALA A C 1
ATOM 724 O O . ALA A 1 100 ? 17.792 1.768 3.993 1.00 80.44 100 ALA A O 1
ATOM 725 N N . ALA A 1 101 ? 18.327 3.538 5.264 1.00 78.12 101 ALA A N 1
ATOM 726 C CA . ALA A 1 101 ? 18.732 4.389 4.139 1.00 78.12 101 ALA A CA 1
ATOM 727 C C . ALA A 1 101 ? 19.744 3.693 3.210 1.00 78.12 101 ALA A C 1
ATOM 729 O O . ALA A 1 101 ? 19.694 3.850 1.991 1.00 78.12 101 ALA A O 1
ATOM 730 N N . TRP A 1 102 ? 20.606 2.835 3.770 1.00 84.19 102 TRP A N 1
ATOM 731 C CA . TRP A 1 102 ? 21.556 2.018 3.012 1.00 84.19 102 TRP A CA 1
ATOM 732 C C . TRP A 1 102 ? 20.891 1.054 2.018 1.00 84.19 102 TRP A C 1
ATOM 734 O O . TRP A 1 102 ? 21.520 0.729 1.021 1.00 84.19 102 TRP A O 1
ATOM 744 N N . GLN A 1 103 ? 19.645 0.622 2.244 1.00 85.38 103 GLN A N 1
ATOM 745 C CA . GLN A 1 103 ? 18.874 -0.214 1.313 1.00 85.38 103 GLN A CA 1
ATOM 746 C C . GLN A 1 103 ? 18.300 0.611 0.154 1.00 85.38 103 GLN A C 1
ATOM 748 O O . GLN A 1 103 ? 18.157 0.115 -0.959 1.00 85.38 103 GLN A O 1
ATOM 753 N N . GLN A 1 104 ? 18.015 1.897 0.365 1.00 84.31 104 GLN A N 1
ATOM 754 C CA . GLN A 1 104 ? 17.496 2.769 -0.693 1.00 84.31 104 GLN A CA 1
ATOM 755 C C . GLN A 1 104 ? 18.576 3.112 -1.731 1.00 84.31 104 GLN A C 1
ATOM 757 O O . GLN A 1 104 ? 18.281 3.179 -2.924 1.00 84.31 104 GLN A O 1
ATOM 762 N N . PHE A 1 105 ? 19.835 3.266 -1.307 1.00 89.12 105 PHE A N 1
ATOM 763 C CA . PHE A 1 105 ? 20.962 3.538 -2.209 1.00 89.12 105 PHE A CA 1
ATOM 764 C C . PHE A 1 105 ? 21.127 2.518 -3.355 1.00 89.12 105 PHE A C 1
ATOM 766 O O . PHE A 1 105 ? 21.115 2.946 -4.511 1.00 89.12 105 PHE A O 1
ATOM 773 N N . PRO A 1 106 ? 21.251 1.196 -3.114 1.00 89.62 106 PRO A N 1
ATOM 774 C CA . PRO A 1 106 ? 21.416 0.211 -4.179 1.00 89.62 106 PRO A CA 1
ATOM 775 C C . PRO A 1 106 ? 20.183 0.114 -5.082 1.00 89.62 106 PRO A C 1
ATOM 777 O O . PRO A 1 106 ? 20.345 -0.029 -6.292 1.00 89.62 106 PRO A O 1
ATOM 780 N N . ARG A 1 107 ? 18.963 0.271 -4.541 1.00 87.31 107 ARG A N 1
ATOM 781 C CA . ARG A 1 107 ? 17.729 0.337 -5.347 1.00 87.31 107 ARG A CA 1
ATOM 782 C C . ARG A 1 107 ? 17.787 1.499 -6.338 1.00 87.31 107 ARG A C 1
ATOM 784 O O . ARG A 1 107 ? 17.549 1.311 -7.529 1.00 87.31 107 ARG A O 1
ATOM 791 N N . ASN A 1 108 ? 18.127 2.690 -5.850 1.00 90.62 108 ASN A N 1
ATOM 792 C CA . ASN A 1 108 ? 18.206 3.893 -6.674 1.00 90.62 108 ASN A CA 1
ATOM 793 C C . ASN A 1 108 ? 19.334 3.790 -7.708 1.00 90.62 108 ASN A C 1
ATOM 795 O O . ASN A 1 108 ? 19.138 4.181 -8.856 1.00 90.62 108 ASN A O 1
ATOM 799 N N . LEU A 1 109 ? 20.485 3.222 -7.332 1.00 93.12 109 LEU A N 1
ATOM 800 C CA . LEU A 1 109 ? 21.601 2.989 -8.251 1.00 93.12 109 LEU A CA 1
ATOM 801 C C . LEU A 1 109 ? 21.220 2.007 -9.368 1.00 93.12 109 LEU A C 1
ATOM 803 O O . LEU A 1 109 ? 21.523 2.254 -10.535 1.00 93.12 109 LEU A O 1
ATOM 807 N N . PHE A 1 110 ? 20.518 0.924 -9.028 1.00 91.81 110 PHE A N 1
ATOM 808 C CA . PHE A 1 110 ? 20.010 -0.035 -10.005 1.00 91.81 110 PHE A CA 1
ATOM 809 C C . PHE A 1 110 ? 19.002 0.612 -10.965 1.00 91.81 110 PHE A C 1
ATOM 811 O O . PHE A 1 110 ? 19.158 0.502 -12.181 1.00 91.81 110 PHE A O 1
ATOM 818 N N . LEU A 1 111 ? 18.010 1.340 -10.441 1.00 89.62 111 LEU A N 1
ATOM 819 C CA . LEU A 1 111 ? 17.033 2.058 -11.267 1.00 89.62 111 LEU A CA 1
ATOM 820 C C . LEU A 1 111 ? 17.710 3.080 -12.184 1.00 89.62 111 LEU A C 1
ATOM 822 O O . LEU A 1 111 ? 17.379 3.149 -13.366 1.00 89.62 111 LEU A O 1
ATOM 826 N N . LEU A 1 112 ? 18.693 3.825 -11.673 1.00 93.06 112 LEU A N 1
ATOM 827 C CA . LEU A 1 112 ? 19.477 4.762 -12.471 1.00 93.06 112 LEU A CA 1
ATOM 828 C C . LEU A 1 112 ? 20.197 4.047 -13.619 1.00 93.06 112 LEU A C 1
ATOM 830 O O . LEU A 1 112 ? 20.131 4.510 -14.755 1.00 93.06 112 LEU A O 1
ATOM 834 N N . ALA A 1 113 ? 20.837 2.906 -13.354 1.00 93.56 113 ALA A N 1
ATOM 835 C CA . ALA A 1 113 ? 21.507 2.122 -14.388 1.00 93.56 113 ALA A CA 1
ATOM 836 C C . ALA A 1 113 ? 20.527 1.640 -15.473 1.00 93.56 113 ALA A C 1
ATOM 838 O O . ALA A 1 113 ? 20.820 1.766 -16.663 1.00 93.56 113 ALA A O 1
ATOM 839 N N . VAL A 1 114 ? 19.342 1.157 -15.082 1.00 92.56 114 VAL A N 1
ATOM 840 C CA . VAL A 1 114 ? 18.282 0.737 -16.018 1.00 92.56 114 VAL A CA 1
ATOM 841 C C . VAL A 1 114 ? 17.784 1.915 -16.858 1.00 92.56 114 VAL A C 1
ATOM 843 O O . VAL A 1 114 ? 17.653 1.788 -18.077 1.00 92.56 114 VAL A O 1
ATOM 846 N N . VAL A 1 115 ? 17.538 3.071 -16.236 1.00 93.00 115 VAL A N 1
ATOM 847 C CA . VAL A 1 115 ? 17.082 4.287 -16.928 1.00 93.00 115 VAL A CA 1
ATOM 848 C C . VAL A 1 115 ? 18.140 4.789 -17.906 1.00 93.00 115 VAL A C 1
ATOM 850 O O . VAL A 1 115 ? 17.802 5.096 -19.049 1.00 93.00 115 VAL A O 1
ATOM 853 N N . LEU A 1 116 ? 19.414 4.824 -17.505 1.00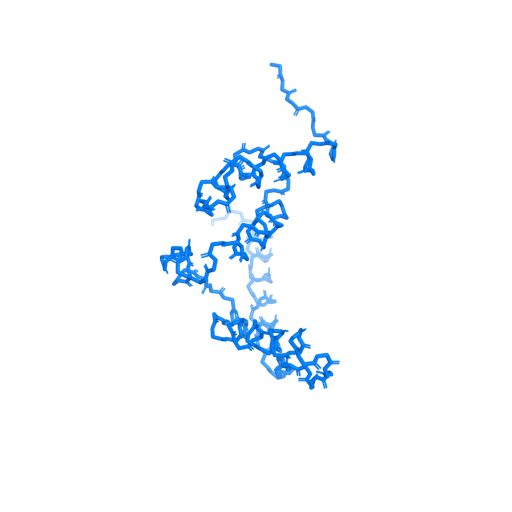 93.19 116 LEU A N 1
ATOM 854 C CA . LEU A 1 116 ? 20.519 5.207 -18.384 1.00 93.19 116 LEU A CA 1
ATOM 855 C C . LEU A 1 116 ? 20.644 4.240 -19.561 1.00 93.19 116 LEU A C 1
ATOM 857 O O . LEU A 1 116 ? 20.687 4.685 -20.705 1.00 93.19 116 LEU A O 1
ATOM 861 N N . ALA A 1 117 ? 20.624 2.928 -19.314 1.00 91.56 117 ALA A N 1
ATOM 862 C CA . ALA A 1 117 ? 20.670 1.923 -20.373 1.00 91.56 117 ALA A CA 1
ATOM 863 C C . ALA A 1 117 ? 19.488 2.064 -21.348 1.00 91.56 117 ALA A C 1
ATOM 865 O O . ALA A 1 117 ? 19.679 2.028 -22.565 1.00 91.56 117 ALA A O 1
ATOM 866 N N . HIS A 1 118 ? 18.272 2.283 -20.838 1.00 91.19 118 HIS A N 1
ATOM 867 C CA . HIS A 1 118 ? 17.095 2.523 -21.671 1.00 91.19 118 HIS A CA 1
ATOM 868 C C . HIS A 1 118 ? 17.215 3.825 -22.474 1.00 91.19 118 HIS A C 1
ATOM 870 O O . HIS A 1 118 ? 16.888 3.838 -23.661 1.00 91.19 118 HIS A O 1
ATOM 876 N N . GLY A 1 119 ? 17.694 4.902 -21.846 1.00 90.62 119 GLY A N 1
ATOM 877 C CA . GLY A 1 119 ? 17.929 6.197 -22.480 1.00 90.62 119 GLY A CA 1
ATOM 878 C C . GLY A 1 119 ? 18.953 6.102 -23.608 1.00 90.62 119 GLY A C 1
ATOM 879 O O . GLY A 1 119 ? 18.654 6.497 -24.731 1.00 90.62 119 GLY A O 1
ATOM 880 N N . PHE A 1 120 ? 20.114 5.493 -23.355 1.00 90.56 120 PHE A N 1
ATOM 881 C CA . PHE A 1 120 ? 21.142 5.262 -24.373 1.00 90.56 120 PHE A CA 1
ATOM 882 C C . PHE A 1 120 ? 20.650 4.355 -25.501 1.00 90.56 120 PHE A C 1
ATOM 884 O O . PHE A 1 120 ? 20.860 4.680 -26.666 1.00 90.56 120 PHE A O 1
ATOM 891 N N . ARG A 1 121 ? 19.919 3.275 -25.191 1.00 87.25 121 ARG A N 1
ATOM 892 C CA . ARG A 1 121 ? 19.286 2.417 -26.209 1.00 87.25 121 ARG A CA 1
ATOM 893 C C . ARG A 1 121 ? 18.292 3.192 -27.076 1.00 87.25 121 ARG A C 1
ATOM 895 O O . ARG A 1 121 ? 18.165 2.902 -28.256 1.00 87.25 121 ARG A O 1
ATOM 902 N N . ARG A 1 122 ? 17.572 4.157 -26.501 1.00 86.12 122 ARG A N 1
ATOM 903 C CA . ARG A 1 122 ? 16.614 4.996 -27.234 1.00 86.12 122 ARG A CA 1
ATOM 904 C C . ARG A 1 122 ? 17.298 6.079 -28.080 1.00 86.12 122 ARG A C 1
ATOM 906 O O . ARG A 1 122 ? 16.697 6.544 -29.040 1.00 86.12 122 ARG A O 1
ATOM 913 N N . LEU A 1 123 ? 18.517 6.481 -27.718 1.00 81.69 123 LEU A N 1
ATOM 914 C CA . LEU A 1 123 ? 19.342 7.444 -28.458 1.00 81.69 123 LEU A CA 1
ATOM 915 C C . LEU A 1 123 ? 20.225 6.781 -29.527 1.00 81.69 123 LEU A C 1
ATOM 917 O O . LEU A 1 123 ? 20.667 7.461 -30.450 1.00 81.69 123 LEU A O 1
ATOM 921 N N . ALA A 1 124 ? 20.481 5.475 -29.419 1.00 75.06 124 ALA A N 1
ATOM 922 C CA . ALA A 1 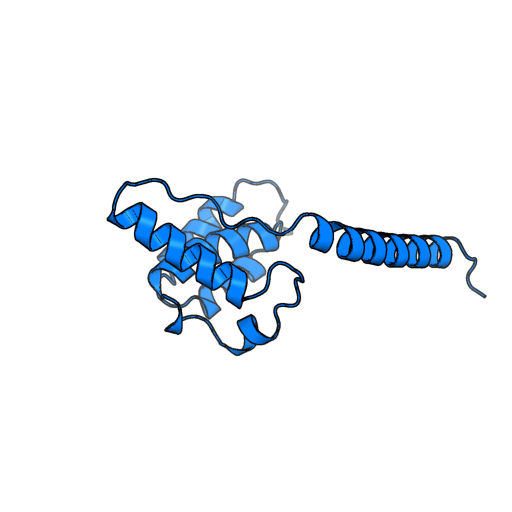124 ? 21.155 4.707 -30.456 1.00 75.06 124 ALA A CA 1
ATOM 923 C C . ALA A 1 124 ? 20.244 4.591 -31.701 1.00 75.06 124 ALA A C 1
ATOM 925 O O . ALA A 1 124 ? 19.068 4.243 -31.560 1.00 75.06 124 ALA A O 1
ATOM 926 N N . PRO A 1 125 ? 20.745 4.893 -32.911 1.00 67.62 125 PRO A N 1
ATOM 927 C CA . PRO A 1 125 ? 20.001 4.701 -34.153 1.00 67.62 125 PRO A CA 1
ATOM 928 C C . PRO A 1 125 ? 19.550 3.240 -34.331 1.00 67.62 125 PRO A C 1
ATOM 930 O O . PRO A 1 125 ? 20.214 2.334 -33.823 1.00 67.62 125 PRO A O 1
ATOM 933 N N . PRO A 1 126 ? 18.439 2.992 -35.052 1.00 68.25 126 PRO A N 1
ATOM 934 C CA . PRO A 1 126 ? 17.972 1.641 -35.318 1.00 68.25 126 PRO A CA 1
ATOM 935 C C . PRO A 1 126 ? 18.882 1.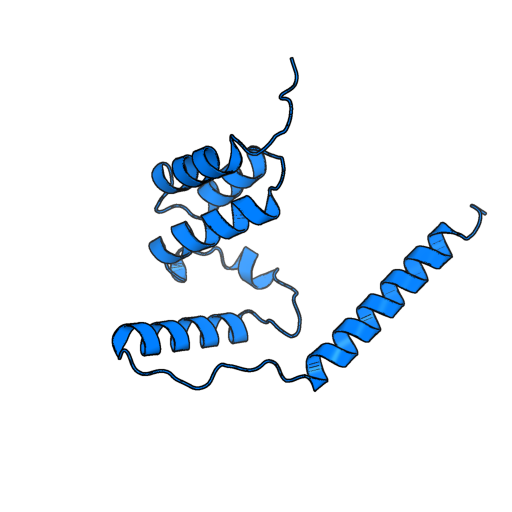017 -36.381 1.00 68.25 126 PRO A C 1
ATOM 937 O O . PRO A 1 126 ? 18.718 1.282 -37.570 1.00 68.25 126 PRO A O 1
ATOM 940 N N . TRP A 1 127 ? 19.863 0.232 -35.955 1.00 58.72 127 TRP A N 1
ATOM 941 C CA . TRP A 1 127 ? 20.571 -0.721 -36.808 1.00 58.72 127 TRP A CA 1
ATOM 942 C C . TRP A 1 127 ? 20.252 -2.138 -36.354 1.00 58.72 127 TRP A C 1
ATOM 944 O O . TRP A 1 127 ? 20.374 -2.411 -35.136 1.00 58.72 127 TRP A O 1
#

pLDDT: mean 84.26, std 12.8, range [38.62, 95.81]

Radius of gyration: 19.29 Å; chains: 1; bounding box: 43×30×60 Å

Secondary structure (DSSP, 8-state):
------SSSHHHHHHHHHHHSTT-HHHHHHHHHHT-SSHHHHHHHHHHHHHHHHTGGGS-HHHHTT---TTS-HHHHHHHHHHHHHHHHH-PPPPP-PPPHHHHHHHHHHHHHHHHHHHHHHHS---